Protein AF-A0A7X8BWM3-F1 (afdb_monomer)

Foldseek 3Di:
DVVPLLVVLLVVLVVLLVVLLVCLVPQPDPVCSVVLNVVSVVVSVVLSVLSVVLVVCLVVDDPVCLVVSVVVLVVVVVVLVVVLVVQCVPDDPSVNVSSVSVVVSVVVSSVSSVVVSVVSNVVVD

Solvent-accessible surface area (backbone atoms only — not comparable to full-atom values): 7041 Å² total; per-residue (Å²): 133,79,61,61,62,60,50,49,50,52,53,50,54,51,50,54,49,51,53,51,50,52,50,45,72,72,74,45,59,76,94,51,32,64,64,52,52,51,52,49,52,50,52,50,49,54,52,49,52,49,51,53,50,48,52,58,48,59,72,72,51,58,84,80,48,52,62,58,51,52,50,52,53,50,50,53,48,52,53,51,52,53,50,49,54,57,48,54,76,73,46,56,76,76,52,35,58,49,54,47,52,50,50,51,56,46,52,55,50,50,53,53,51,50,52,50,49,53,56,56,54,66,72,74,110

Mean predicted aligned error: 7.89 Å

pLDDT: mean 72.13, std 6.45, range [44.97, 82.81]

Secondary structure (DSSP, 8-state):
--HHHHHHHHHHHHHHHHHHHHHHHHHS-HHHHHHHHHHHHHHHHHHHHHHHHHHHHHHH--TTHHHHHHHHHHHHHHHHHHHHHHHHHHS-HHHHHHHHHHHHHHHHHHHHHHHHHHHHHHTT-

Radius of gyration: 16.1 Å; Cα contacts (8 Å, |Δi|>4): 43; chains: 1; bounding box: 42×19×45 Å

Structure (mmCIF, N/CA/C/O backbone):
data_AF-A0A7X8BWM3-F1
#
_entry.id   AF-A0A7X8BWM3-F1
#
loop_
_atom_site.group_PDB
_atom_site.id
_atom_site.type_symbol
_atom_site.label_atom_id
_atom_site.label_alt_id
_atom_site.label_comp_id
_atom_site.label_asym_id
_atom_site.label_entity_id
_atom_site.label_seq_id
_atom_site.pdbx_PDB_ins_code
_atom_site.Cartn_x
_atom_site.Cartn_y
_atom_site.Cartn_z
_atom_site.occupancy
_atom_site.B_iso_or_equiv
_atom_site.auth_seq_id
_atom_site.auth_comp_id
_atom_site.auth_asym_id
_atom_site.auth_atom_id
_atom_site.pdbx_PDB_model_num
ATOM 1 N N . MET A 1 1 ? -3.019 3.667 26.890 1.00 47.56 1 MET A N 1
ATOM 2 C CA . MET A 1 1 ? -2.458 2.908 25.744 1.00 47.56 1 MET A CA 1
ATOM 3 C C . MET A 1 1 ? -3.355 2.901 24.484 1.00 47.56 1 MET A C 1
ATOM 5 O O . MET A 1 1 ? -3.497 1.869 23.837 1.00 47.56 1 MET A O 1
ATOM 9 N N . LYS A 1 2 ? -4.005 4.019 24.096 1.00 47.31 2 LYS A N 1
ATOM 10 C CA . LYS A 1 2 ? -4.793 4.107 22.835 1.00 47.31 2 LYS A CA 1
ATOM 11 C C . LYS A 1 2 ? -3.976 4.643 21.645 1.00 47.31 2 LYS A C 1
ATOM 13 O O . LYS A 1 2 ? -4.330 4.331 20.514 1.00 47.31 2 LYS A O 1
ATOM 18 N N . LYS A 1 3 ? -2.914 5.419 21.904 1.00 53.53 3 LYS A N 1
ATOM 19 C CA . LYS A 1 3 ? -2.063 6.060 20.885 1.00 53.53 3 LYS A CA 1
ATOM 20 C C . LYS A 1 3 ? -0.993 5.119 20.320 1.00 53.53 3 LYS A C 1
ATOM 22 O O . LYS A 1 3 ? -0.721 5.179 19.129 1.00 53.53 3 LYS A O 1
ATOM 27 N N . ASP A 1 4 ? -0.483 4.197 21.135 1.00 66.19 4 ASP A N 1
ATOM 28 C CA . ASP A 1 4 ? 0.701 3.391 20.797 1.00 66.19 4 ASP A CA 1
ATOM 29 C C . ASP A 1 4 ? 0.498 2.522 19.549 1.00 66.19 4 ASP A C 1
ATOM 31 O O . ASP A 1 4 ? 1.389 2.407 18.717 1.00 66.19 4 ASP A O 1
ATOM 35 N N . PHE A 1 5 ? -0.701 1.959 19.364 1.00 65.38 5 PHE A N 1
ATOM 36 C CA . PHE A 1 5 ? -0.962 1.038 18.254 1.00 65.38 5 PHE A CA 1
ATOM 37 C C . PHE A 1 5 ? -1.270 1.749 16.925 1.00 65.38 5 PHE A C 1
ATOM 39 O O . PHE A 1 5 ? -0.846 1.280 15.876 1.00 65.38 5 PHE A O 1
ATOM 46 N N . SER A 1 6 ? -1.956 2.900 16.954 1.00 66.81 6 SER A N 1
ATOM 47 C CA . SER A 1 6 ? -2.155 3.725 15.749 1.00 66.81 6 SER A CA 1
ATOM 48 C C . SER A 1 6 ? -0.832 4.330 15.274 1.00 66.81 6 SER A C 1
ATOM 50 O O . SER A 1 6 ? -0.564 4.365 14.078 1.00 66.81 6 SER A O 1
ATOM 52 N N . VAL A 1 7 ? 0.018 4.764 16.212 1.00 75.00 7 VAL A N 1
ATOM 53 C CA . VAL A 1 7 ? 1.370 5.253 15.906 1.00 75.00 7 VAL A CA 1
ATOM 54 C C . VAL A 1 7 ? 2.239 4.123 15.354 1.00 75.00 7 VAL A C 1
ATOM 56 O O . VAL A 1 7 ? 2.892 4.322 14.336 1.00 75.00 7 VAL A O 1
ATOM 59 N N . ALA A 1 8 ? 2.189 2.924 15.945 1.00 75.62 8 ALA A N 1
ATOM 60 C CA . ALA A 1 8 ? 2.894 1.754 15.419 1.00 75.62 8 ALA A CA 1
ATOM 61 C C . ALA A 1 8 ? 2.447 1.392 13.993 1.00 75.62 8 ALA A C 1
ATOM 63 O O . ALA A 1 8 ? 3.290 1.083 13.159 1.00 75.62 8 ALA A O 1
ATOM 64 N N . TYR A 1 9 ? 1.149 1.483 13.687 1.00 70.38 9 TYR A N 1
ATOM 65 C CA . TYR A 1 9 ? 0.626 1.256 12.338 1.00 70.38 9 TYR A CA 1
ATOM 66 C C . TYR A 1 9 ? 1.146 2.283 11.324 1.00 70.38 9 TYR A C 1
ATOM 68 O O . TYR A 1 9 ? 1.593 1.903 10.244 1.00 70.38 9 TYR A O 1
ATOM 76 N N . LEU A 1 10 ? 1.139 3.573 11.673 1.00 73.81 10 LEU A N 1
ATOM 77 C CA . LEU A 1 10 ? 1.681 4.626 10.807 1.00 73.81 10 LEU A CA 1
ATOM 78 C C . LEU A 1 10 ? 3.196 4.451 10.606 1.00 73.81 10 LEU A C 1
ATOM 80 O O . LEU A 1 10 ? 3.675 4.472 9.479 1.00 73.81 10 LEU A O 1
ATOM 84 N N . LEU A 1 11 ? 3.952 4.185 11.674 1.00 79.56 11 LEU A N 1
ATOM 85 C CA . LEU A 1 11 ? 5.392 3.920 11.579 1.00 79.56 11 LEU A CA 1
ATOM 86 C C . LEU A 1 11 ? 5.693 2.696 10.710 1.00 79.56 11 LEU A C 1
ATOM 88 O O . LEU A 1 11 ? 6.563 2.754 9.847 1.00 79.56 11 LEU A O 1
ATOM 92 N N . PHE A 1 12 ? 4.947 1.608 10.889 1.00 77.44 12 PHE A N 1
ATOM 93 C CA . PHE A 1 12 ? 5.076 0.407 10.070 1.00 77.44 12 PHE A CA 1
ATOM 94 C C . PHE A 1 12 ? 4.799 0.693 8.587 1.00 77.44 12 PHE A C 1
ATOM 96 O O . PHE A 1 12 ? 5.584 0.320 7.716 1.00 77.44 12 PHE A O 1
ATOM 103 N N . SER A 1 13 ? 3.721 1.430 8.316 1.00 71.69 13 SER A N 1
ATOM 104 C CA . SER A 1 13 ? 3.336 1.887 6.978 1.00 71.69 13 SER A CA 1
ATOM 105 C C . SER A 1 13 ? 4.451 2.688 6.305 1.00 71.69 13 SER A C 1
ATOM 107 O O . SER A 1 13 ? 4.758 2.488 5.129 1.00 71.69 13 SER A O 1
ATOM 109 N N . PHE A 1 14 ? 5.081 3.579 7.070 1.00 78.25 14 PHE A N 1
ATOM 110 C CA . PHE A 1 14 ? 6.182 4.413 6.610 1.00 78.25 14 PHE A CA 1
ATOM 111 C C . PHE A 1 14 ? 7.436 3.585 6.294 1.00 78.25 14 PHE A C 1
ATOM 113 O O . PHE A 1 14 ? 8.040 3.767 5.237 1.00 78.25 14 PHE A O 1
ATOM 120 N N . VAL A 1 15 ? 7.785 2.625 7.157 1.00 82.81 15 VAL A N 1
ATOM 121 C CA . VAL A 1 15 ? 8.930 1.721 6.950 1.00 82.81 15 VAL A CA 1
ATOM 122 C C . VAL A 1 15 ? 8.763 0.887 5.679 1.00 82.81 15 VAL A C 1
ATOM 124 O O . VAL A 1 15 ? 9.701 0.807 4.886 1.00 82.81 15 VAL A O 1
ATOM 127 N N . ILE A 1 16 ? 7.576 0.322 5.425 1.00 78.12 16 ILE A N 1
ATOM 128 C CA . ILE A 1 16 ? 7.319 -0.420 4.176 1.00 78.12 16 ILE A CA 1
ATOM 129 C C . ILE A 1 16 ? 7.467 0.491 2.950 1.00 78.12 16 ILE A C 1
ATOM 131 O O . ILE A 1 16 ? 8.041 0.070 1.941 1.00 78.12 16 ILE A O 1
ATOM 135 N N . GLY A 1 17 ? 7.000 1.739 3.039 1.00 74.38 17 GLY A N 1
ATOM 136 C CA . GLY A 1 17 ? 7.187 2.731 1.980 1.00 74.38 17 GLY A CA 1
ATOM 137 C C . GLY A 1 17 ? 8.666 2.974 1.660 1.00 74.38 17 GLY A C 1
ATOM 138 O O . GLY A 1 17 ? 9.051 2.936 0.491 1.00 74.38 17 GLY A O 1
ATOM 139 N N . ILE A 1 18 ? 9.510 3.143 2.687 1.00 81.25 18 ILE A N 1
ATOM 140 C CA . ILE A 1 18 ? 10.966 3.308 2.527 1.00 81.25 18 ILE A CA 1
ATOM 141 C 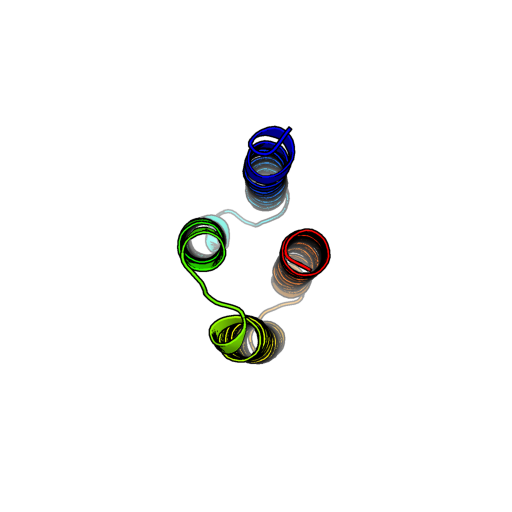C . ILE A 1 18 ? 11.595 2.074 1.880 1.00 81.25 18 ILE A C 1
ATOM 143 O O . ILE A 1 18 ? 12.329 2.213 0.903 1.00 81.25 18 ILE A O 1
ATOM 147 N N . ILE A 1 19 ? 11.307 0.876 2.399 1.00 82.00 19 ILE A N 1
ATOM 148 C CA . ILE A 1 19 ? 11.861 -0.377 1.862 1.00 82.00 19 ILE A CA 1
ATOM 149 C C . ILE A 1 19 ? 11.511 -0.502 0.381 1.00 82.00 19 ILE A C 1
ATOM 151 O O . ILE A 1 19 ? 12.378 -0.764 -0.448 1.00 82.00 19 ILE A O 1
ATOM 155 N N . THR A 1 20 ? 10.256 -0.222 0.037 1.00 75.44 20 THR A N 1
ATOM 156 C CA . THR A 1 20 ? 9.795 -0.313 -1.345 1.00 75.44 20 THR A CA 1
ATOM 157 C C . THR A 1 20 ? 10.469 0.732 -2.236 1.00 75.44 20 THR A C 1
ATOM 159 O O . THR A 1 20 ? 10.881 0.404 -3.346 1.00 75.44 20 THR A O 1
ATOM 162 N N . ALA A 1 21 ? 10.664 1.964 -1.756 1.00 76.31 21 ALA A N 1
ATOM 163 C CA . ALA A 1 21 ? 11.413 2.985 -2.487 1.00 76.31 21 ALA A CA 1
ATOM 164 C C . ALA A 1 21 ? 12.872 2.556 -2.738 1.00 76.31 21 ALA A C 1
ATOM 166 O O . ALA A 1 21 ? 13.354 2.663 -3.865 1.00 76.31 21 ALA A O 1
ATOM 167 N N . ILE A 1 22 ? 13.559 2.008 -1.731 1.00 81.31 22 ILE A N 1
ATOM 168 C CA . ILE A 1 22 ? 14.933 1.495 -1.874 1.00 81.31 22 ILE A CA 1
ATOM 169 C C . ILE A 1 22 ? 14.987 0.369 -2.914 1.00 81.31 22 ILE A C 1
ATOM 171 O O . ILE A 1 22 ? 15.868 0.375 -3.781 1.00 81.31 22 ILE A O 1
ATOM 175 N N . SER A 1 23 ? 14.028 -0.560 -2.882 1.00 76.00 23 SER A N 1
ATOM 176 C CA . SER A 1 23 ? 13.930 -1.633 -3.875 1.00 76.00 23 SER A CA 1
ATOM 177 C C . SER A 1 23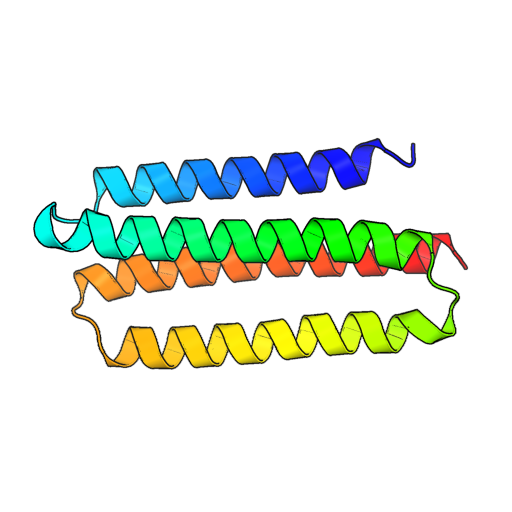 ? 13.741 -1.078 -5.290 1.00 76.00 23 SER A C 1
ATOM 179 O O . SER A 1 23 ? 14.424 -1.521 -6.213 1.00 76.00 23 SER A O 1
ATOM 181 N N . VAL A 1 24 ? 12.897 -0.056 -5.470 1.00 74.25 24 VAL A N 1
ATOM 182 C CA . VAL A 1 24 ? 12.726 0.614 -6.771 1.00 74.25 24 VAL A CA 1
ATOM 183 C C . VAL A 1 24 ? 14.044 1.213 -7.264 1.00 74.25 24 VAL A C 1
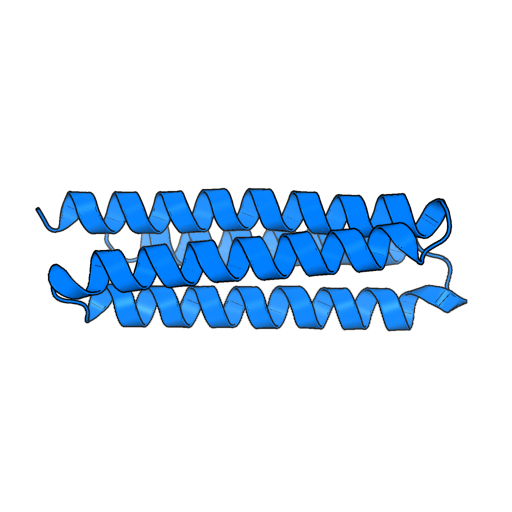ATOM 185 O O . VAL A 1 24 ? 14.447 0.986 -8.406 1.00 74.25 24 VAL A O 1
ATOM 188 N N . PHE A 1 25 ? 14.728 1.986 -6.418 1.00 78.00 25 PHE A N 1
ATOM 189 C CA . PHE A 1 25 ? 15.944 2.691 -6.824 1.00 78.00 25 PHE A CA 1
ATOM 190 C C . PHE A 1 25 ? 17.102 1.744 -7.148 1.00 78.00 25 PHE A C 1
ATOM 192 O O . PHE A 1 25 ? 17.907 2.078 -8.024 1.00 78.00 25 PHE A O 1
ATOM 199 N N . THR A 1 26 ? 17.157 0.589 -6.482 1.00 81.12 26 THR A N 1
ATOM 200 C CA . THR A 1 26 ? 18.227 -0.405 -6.634 1.00 81.12 26 THR A CA 1
ATOM 201 C C . THR A 1 26 ? 18.002 -1.332 -7.828 1.00 81.12 26 THR A C 1
ATOM 203 O O . THR A 1 26 ? 18.941 -1.578 -8.579 1.00 81.12 26 THR A O 1
ATOM 206 N N . PHE A 1 27 ? 16.776 -1.827 -8.035 1.00 77.81 27 PHE A N 1
ATOM 207 C CA . PHE A 1 27 ? 16.530 -2.946 -8.957 1.00 77.81 27 PHE A CA 1
ATOM 208 C C . PHE A 1 27 ? 15.871 -2.560 -10.289 1.00 77.81 27 PHE A C 1
ATOM 210 O O . PHE A 1 27 ? 15.840 -3.378 -11.204 1.00 77.81 27 PHE A O 1
ATOM 217 N N . ILE A 1 28 ? 15.348 -1.337 -10.436 1.00 74.94 28 ILE A N 1
ATOM 218 C CA . ILE A 1 28 ? 14.593 -0.943 -11.637 1.00 74.94 28 ILE A CA 1
ATOM 219 C C . ILE A 1 28 ? 15.481 -0.153 -12.611 1.00 74.94 28 ILE A C 1
ATOM 221 O O . ILE A 1 28 ? 16.164 0.778 -12.185 1.00 74.94 28 ILE A O 1
ATOM 225 N N . PRO A 1 29 ? 15.475 -0.448 -13.925 1.00 79.12 29 PRO A N 1
ATOM 226 C CA . PRO A 1 29 ? 16.217 0.330 -14.921 1.00 79.12 29 PRO A CA 1
ATOM 227 C C . PRO A 1 29 ? 15.778 1.800 -14.972 1.00 79.12 29 PRO A C 1
ATOM 229 O O . PRO A 1 29 ? 14.589 2.097 -14.844 1.00 79.12 29 PRO A O 1
ATOM 232 N N . GLN A 1 30 ? 16.708 2.735 -15.220 1.00 78.06 30 GLN A N 1
ATOM 233 C CA . GLN A 1 30 ? 16.412 4.181 -15.199 1.00 78.06 30 GLN A CA 1
ATOM 234 C C . GLN A 1 30 ? 15.225 4.593 -16.086 1.00 78.06 30 GLN A C 1
ATOM 236 O O . GLN A 1 30 ? 14.417 5.407 -15.651 1.00 78.06 30 GLN A O 1
ATOM 241 N N . GLY A 1 31 ? 15.068 3.991 -17.271 1.00 73.75 31 GLY A N 1
ATOM 242 C CA . GLY A 1 31 ? 13.959 4.296 -18.185 1.00 73.75 31 GLY A CA 1
ATOM 243 C C . GLY A 1 31 ? 12.565 3.946 -17.644 1.00 73.75 31 GLY A C 1
ATOM 244 O O . GLY A 1 31 ? 11.572 4.486 -18.118 1.00 73.75 31 GLY A O 1
ATOM 245 N N . LEU A 1 32 ? 12.483 3.082 -16.628 1.00 72.44 32 LEU A N 1
ATOM 246 C CA . LEU A 1 32 ? 11.231 2.653 -15.996 1.00 72.44 32 LEU A CA 1
ATOM 247 C C . LEU A 1 32 ? 11.066 3.209 -14.574 1.00 72.44 32 LEU A C 1
ATOM 249 O O . LEU A 1 32 ? 9.946 3.225 -14.060 1.00 72.44 32 LEU A O 1
ATOM 253 N N . LYS A 1 33 ? 12.148 3.704 -13.947 1.00 75.06 33 LYS A N 1
ATOM 254 C CA . LYS A 1 33 ? 12.149 4.193 -12.556 1.00 75.06 33 LYS A CA 1
ATOM 255 C C . LYS A 1 33 ? 11.068 5.230 -12.310 1.00 75.06 33 LYS A C 1
ATOM 257 O O . LYS A 1 33 ? 10.348 5.101 -11.334 1.00 75.06 33 LYS A O 1
ATOM 262 N N . THR A 1 34 ? 10.918 6.230 -13.174 1.00 72.81 34 THR A N 1
ATOM 263 C CA . THR A 1 34 ? 9.977 7.330 -12.921 1.00 72.81 34 THR A CA 1
ATOM 264 C C . THR A 1 34 ? 8.537 6.829 -12.832 1.00 72.81 34 THR A C 1
ATOM 266 O O . THR A 1 34 ? 7.857 7.114 -11.853 1.00 72.81 34 THR A O 1
ATOM 269 N N . GLY A 1 35 ? 8.089 6.006 -13.789 1.00 67.81 35 GLY A N 1
ATOM 270 C CA . GLY A 1 35 ? 6.730 5.452 -13.776 1.00 67.81 35 GLY A CA 1
ATOM 271 C C . GLY A 1 35 ? 6.486 4.532 -12.580 1.00 67.81 35 GLY A C 1
ATOM 272 O O . GLY A 1 35 ? 5.451 4.610 -11.924 1.00 67.81 35 GLY A O 1
ATOM 273 N N . VAL A 1 36 ? 7.478 3.711 -12.253 1.00 72.38 36 VAL A N 1
ATOM 274 C CA . VAL A 1 36 ? 7.463 2.766 -11.133 1.00 72.38 36 VAL A CA 1
ATOM 275 C C . VAL A 1 36 ? 7.456 3.494 -9.777 1.00 72.38 36 VAL A C 1
ATOM 277 O O . VAL A 1 36 ? 6.629 3.171 -8.928 1.00 72.38 36 VAL A O 1
ATOM 280 N N . VAL A 1 37 ? 8.299 4.515 -9.583 1.00 75.12 37 VAL A N 1
ATOM 281 C CA . VAL A 1 37 ? 8.330 5.371 -8.380 1.00 75.12 37 VAL A CA 1
ATOM 282 C C . VAL A 1 37 ? 7.029 6.155 -8.238 1.00 75.12 37 VAL A C 1
ATOM 284 O O . VAL A 1 37 ? 6.490 6.229 -7.138 1.00 75.12 37 VAL A O 1
ATOM 287 N N . SER A 1 38 ? 6.493 6.728 -9.318 1.00 69.44 38 SER A N 1
ATOM 288 C CA . SER A 1 38 ? 5.228 7.470 -9.261 1.00 69.44 38 SER A CA 1
ATOM 289 C C . SER A 1 38 ? 4.059 6.565 -8.879 1.00 69.44 38 SER A C 1
ATOM 291 O O . SER A 1 38 ? 3.241 6.944 -8.043 1.00 69.44 38 SER A O 1
ATOM 293 N N . ASN A 1 39 ? 4.005 5.354 -9.435 1.00 72.50 39 ASN A N 1
ATOM 294 C CA . ASN A 1 39 ? 2.964 4.379 -9.122 1.00 72.50 39 ASN A CA 1
ATOM 295 C C . ASN A 1 39 ? 3.094 3.870 -7.677 1.00 72.50 39 ASN A C 1
ATOM 297 O O . ASN A 1 39 ? 2.116 3.823 -6.934 1.00 72.50 39 ASN A O 1
ATOM 301 N N . ALA A 1 40 ? 4.331 3.614 -7.244 1.00 73.12 40 ALA A N 1
ATOM 302 C CA . ALA A 1 40 ? 4.676 3.294 -5.868 1.00 73.12 40 ALA A CA 1
ATOM 303 C C . ALA A 1 40 ? 4.226 4.369 -4.876 1.00 73.12 40 ALA A C 1
ATOM 305 O O . ALA A 1 40 ? 3.506 4.086 -3.918 1.00 73.12 40 ALA A O 1
ATOM 306 N N . ALA A 1 41 ? 4.640 5.610 -5.119 1.00 74.56 41 ALA A N 1
ATOM 307 C CA . ALA A 1 41 ? 4.336 6.750 -4.272 1.00 74.56 41 ALA A CA 1
ATOM 308 C C . ALA A 1 41 ? 2.829 7.003 -4.207 1.00 74.56 41 ALA A C 1
ATOM 310 O O . ALA A 1 41 ? 2.297 7.202 -3.117 1.00 74.56 41 ALA A O 1
ATOM 311 N N . PHE A 1 42 ? 2.132 6.930 -5.345 1.00 71.81 42 PHE A N 1
ATOM 312 C CA . PHE A 1 42 ? 0.680 7.068 -5.394 1.00 71.81 42 PHE A CA 1
ATOM 313 C C . PHE A 1 42 ? -0.015 5.968 -4.588 1.00 71.81 42 PHE A C 1
ATOM 315 O O . PHE A 1 42 ? -0.865 6.255 -3.746 1.00 71.81 42 PHE A O 1
ATOM 322 N N . PHE A 1 43 ? 0.389 4.714 -4.784 1.00 73.56 43 PHE A N 1
ATOM 323 C CA . PHE A 1 43 ? -0.161 3.577 -4.062 1.00 73.56 43 PHE A CA 1
ATOM 324 C C . PHE A 1 43 ? 0.027 3.704 -2.544 1.00 73.56 43 PHE A C 1
ATOM 326 O O . PHE A 1 43 ? -0.939 3.554 -1.790 1.00 73.56 43 PHE A O 1
ATOM 333 N N . PHE A 1 44 ? 1.242 4.023 -2.085 1.00 74.00 44 PHE A N 1
ATOM 334 C CA . PHE A 1 44 ? 1.503 4.226 -0.660 1.00 74.00 44 PHE A CA 1
ATOM 335 C C . PHE A 1 44 ? 0.747 5.428 -0.118 1.00 74.00 44 PHE A C 1
ATOM 337 O O . PHE A 1 44 ? 0.155 5.311 0.947 1.00 74.00 44 PHE A O 1
ATOM 344 N N . PHE A 1 45 ? 0.694 6.540 -0.851 1.00 77.94 45 PHE A N 1
ATOM 345 C CA . PHE A 1 45 ? -0.056 7.728 -0.453 1.00 77.94 45 PHE A CA 1
ATOM 346 C C . PHE A 1 45 ? -1.547 7.426 -0.255 1.00 77.94 45 PHE A C 1
ATOM 348 O O . PHE A 1 45 ? -2.095 7.713 0.811 1.00 77.94 45 PHE A O 1
ATOM 355 N N . VAL A 1 46 ? -2.193 6.787 -1.237 1.00 73.06 46 VAL A N 1
ATOM 356 C CA . VAL A 1 46 ? -3.607 6.384 -1.153 1.00 73.06 46 VAL A CA 1
ATOM 357 C C . VAL A 1 46 ? -3.823 5.425 0.014 1.00 73.06 46 VAL A C 1
ATOM 359 O O . VAL A 1 46 ? -4.767 5.581 0.787 1.00 73.06 46 VAL A O 1
ATOM 362 N N . THR A 1 47 ? -2.923 4.460 0.183 1.00 73.94 47 THR A N 1
ATOM 363 C CA . THR A 1 47 ? -2.989 3.468 1.258 1.00 73.94 47 THR A CA 1
ATOM 364 C C . THR A 1 47 ? -2.850 4.114 2.643 1.00 73.94 47 THR A C 1
ATOM 366 O O . THR A 1 47 ? -3.615 3.788 3.554 1.00 73.94 47 THR A O 1
ATOM 369 N N . TYR A 1 48 ? -1.950 5.089 2.786 1.00 74.94 48 TYR A N 1
ATOM 370 C CA . TYR A 1 48 ? -1.740 5.858 4.014 1.00 74.94 48 TYR A CA 1
ATOM 371 C C . TYR A 1 48 ? -2.946 6.737 4.346 1.00 74.94 48 TYR A C 1
ATOM 373 O O . TYR A 1 48 ? -3.422 6.741 5.484 1.00 74.94 48 TYR A O 1
ATOM 381 N N . LEU A 1 49 ? -3.477 7.446 3.344 1.00 78.62 49 LEU A N 1
ATOM 382 C CA . LEU A 1 49 ? -4.666 8.279 3.487 1.00 78.62 49 LEU A CA 1
ATOM 383 C C . LEU A 1 49 ? -5.864 7.435 3.929 1.00 78.62 49 LEU A C 1
ATOM 385 O O . LEU A 1 49 ? -6.570 7.811 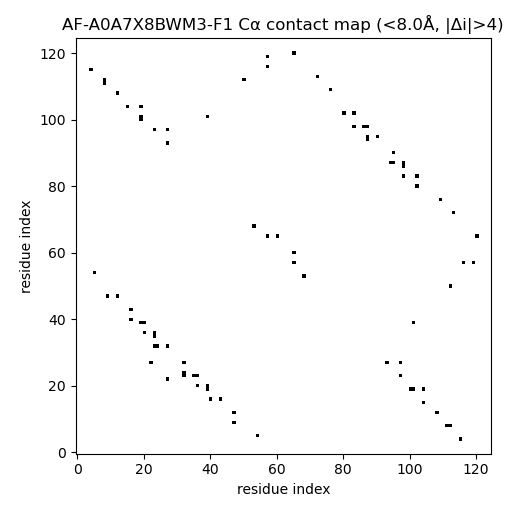4.864 1.00 78.62 49 LEU A O 1
ATOM 389 N N . PHE A 1 50 ? -6.048 6.262 3.317 1.00 74.06 50 PHE A N 1
ATOM 390 C CA . PHE A 1 50 ? -7.103 5.328 3.698 1.00 74.06 50 PHE A CA 1
ATOM 391 C C . PHE A 1 50 ? -6.928 4.838 5.139 1.00 74.06 50 PHE A C 1
ATOM 393 O O . PHE A 1 50 ? -7.893 4.832 5.895 1.00 74.06 50 PHE A O 1
ATOM 400 N N . GLY A 1 51 ? -5.698 4.513 5.550 1.00 72.69 51 GLY A N 1
ATOM 401 C CA . GLY A 1 51 ? -5.388 4.126 6.926 1.00 72.69 51 GLY A CA 1
ATOM 402 C C . GLY A 1 51 ? -5.716 5.221 7.950 1.00 72.69 51 GLY A C 1
ATOM 403 O O . GLY A 1 51 ? -6.337 4.940 8.975 1.00 72.69 51 GLY A O 1
ATOM 404 N N . ILE A 1 52 ? -5.364 6.479 7.665 1.00 75.94 52 ILE A N 1
ATOM 405 C CA . ILE A 1 52 ? -5.704 7.628 8.524 1.00 75.94 52 ILE A CA 1
ATOM 406 C C . ILE A 1 52 ? -7.222 7.813 8.601 1.00 75.94 52 ILE A C 1
ATOM 408 O O . ILE A 1 52 ? -7.770 7.921 9.700 1.00 75.94 52 ILE A O 1
ATOM 412 N N . LEU A 1 53 ? -7.907 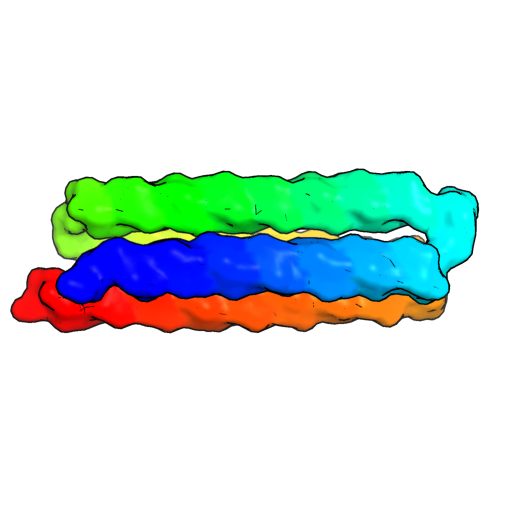7.822 7.453 1.00 75.44 53 LEU A N 1
ATOM 413 C CA . LEU A 1 53 ? -9.364 7.953 7.397 1.00 75.44 53 LEU A CA 1
ATOM 414 C C . LEU A 1 53 ? -10.036 6.841 8.201 1.00 75.44 53 LEU A C 1
ATOM 416 O O . LEU A 1 53 ? -10.906 7.118 9.023 1.00 75.44 53 LEU A O 1
ATOM 420 N N . LEU A 1 54 ? -9.588 5.601 8.032 1.00 73.38 54 LEU A N 1
ATOM 421 C CA . LEU A 1 54 ? -10.105 4.442 8.743 1.00 73.38 54 LEU A CA 1
ATOM 422 C C . LEU A 1 54 ? -9.917 4.568 10.264 1.00 73.38 54 LEU A C 1
ATOM 424 O O . LEU A 1 54 ? -10.854 4.291 11.011 1.00 73.38 54 LEU A O 1
ATOM 428 N N . ILE A 1 55 ? -8.765 5.060 10.737 1.00 72.50 55 ILE A N 1
ATOM 429 C CA . ILE A 1 55 ? -8.541 5.358 12.163 1.00 72.50 55 ILE A CA 1
ATOM 430 C C . ILE A 1 55 ? -9.549 6.403 12.666 1.00 72.50 55 ILE A C 1
ATOM 432 O O . ILE A 1 55 ? -10.207 6.174 13.685 1.00 72.50 55 ILE A O 1
ATOM 436 N N . VAL A 1 56 ? -9.708 7.519 11.947 1.00 75.19 56 VAL A N 1
ATOM 437 C CA . VAL A 1 56 ? -10.627 8.610 12.320 1.00 75.19 56 VAL A CA 1
ATOM 438 C C . VAL A 1 56 ? -12.086 8.135 12.336 1.00 75.19 56 VAL A C 1
ATOM 440 O O . VAL A 1 56 ? -12.832 8.438 13.272 1.00 75.19 56 VAL A O 1
ATOM 443 N N . PHE A 1 57 ? -12.499 7.356 11.334 1.00 73.75 57 PHE A N 1
ATOM 444 C CA . PHE A 1 57 ? -13.848 6.795 11.252 1.00 73.75 57 PHE A CA 1
ATOM 445 C C . PHE A 1 57 ? -14.104 5.754 12.347 1.00 73.75 57 PHE A C 1
ATOM 447 O O . PHE A 1 57 ? -15.157 5.802 12.981 1.00 73.75 57 PHE A O 1
ATOM 454 N N . LEU A 1 58 ? -13.154 4.860 12.642 1.00 70.75 58 LEU A N 1
ATOM 455 C CA . LEU A 1 58 ? -13.292 3.857 13.711 1.00 70.75 58 LEU A CA 1
ATOM 456 C C . LEU A 1 58 ? -13.413 4.477 15.106 1.00 70.75 58 LEU A C 1
ATOM 458 O O . LEU A 1 58 ? -14.097 3.923 15.978 1.00 70.75 58 LEU A O 1
ATOM 462 N N . GLU A 1 59 ? -12.765 5.618 15.347 1.00 71.44 59 GLU A N 1
ATOM 463 C CA . GLU A 1 59 ? -12.935 6.351 16.602 1.00 71.44 59 GLU A CA 1
ATOM 464 C C . GLU A 1 59 ? -14.366 6.875 16.755 1.00 71.44 59 GLU A C 1
ATOM 466 O O . GLU A 1 59 ? -14.953 6.710 17.828 1.00 71.44 59 GLU A O 1
ATOM 471 N N . LYS A 1 60 ? -14.959 7.388 15.671 1.00 69.56 60 LYS A N 1
ATOM 472 C CA . LYS A 1 60 ? -16.312 7.972 15.652 1.00 69.56 60 LYS A CA 1
ATOM 473 C C . LYS A 1 60 ? -17.451 6.957 15.457 1.00 69.56 60 LYS A C 1
ATOM 475 O O . LYS A 1 60 ? -18.595 7.256 15.787 1.00 69.56 60 LYS A O 1
ATOM 480 N N . ALA A 1 61 ? -17.165 5.762 14.947 1.00 62.38 61 ALA A N 1
ATOM 481 C CA . ALA A 1 61 ? -18.164 4.753 14.601 1.00 62.38 61 ALA A CA 1
ATOM 482 C C . ALA A 1 61 ? -18.855 4.113 15.831 1.00 62.38 61 ALA A C 1
ATOM 484 O O . ALA A 1 61 ? -18.185 3.578 16.728 1.00 62.38 61 ALA A O 1
ATOM 485 N N . ARG A 1 62 ? -20.203 4.117 15.831 1.00 60.06 62 ARG A N 1
ATOM 486 C CA . ARG A 1 62 ? -21.066 3.209 16.625 1.00 60.06 62 ARG A CA 1
ATOM 487 C C . ARG A 1 62 ? -21.041 1.798 16.011 1.00 60.06 62 ARG A C 1
ATOM 489 O O . ARG A 1 62 ? -20.753 1.661 14.826 1.00 60.06 62 ARG A O 1
ATOM 496 N N . GLN A 1 63 ? -21.382 0.766 16.791 1.00 59.25 63 GLN A N 1
ATOM 497 C CA . GLN A 1 63 ? -21.298 -0.663 16.416 1.00 59.25 63 GLN A CA 1
ATOM 498 C C . GLN A 1 63 ? -21.869 -1.028 15.025 1.00 59.25 63 GLN A C 1
ATOM 500 O O . GLN A 1 63 ? -21.351 -1.942 14.393 1.00 59.25 63 GLN A O 1
ATOM 505 N N . GLN A 1 64 ? -22.869 -0.304 14.507 1.00 58.06 64 GLN A N 1
ATOM 506 C CA . GLN A 1 64 ? -23.449 -0.549 13.174 1.00 58.06 64 GLN A CA 1
ATOM 507 C C . GLN A 1 64 ? -22.520 -0.184 11.997 1.00 58.06 64 GLN A C 1
ATOM 509 O O . GLN A 1 64 ? -22.633 -0.769 10.925 1.00 58.06 64 GLN A O 1
ATOM 514 N N . ALA A 1 65 ? -21.559 0.728 12.178 1.00 65.75 65 ALA A N 1
ATOM 515 C CA . ALA A 1 65 ? -20.628 1.126 11.114 1.00 65.75 65 ALA A CA 1
ATOM 516 C C . ALA A 1 65 ? -19.458 0.136 10.924 1.00 65.75 65 ALA A C 1
ATOM 518 O O . ALA A 1 65 ? -18.712 0.233 9.953 1.00 65.75 65 ALA A O 1
ATOM 519 N N . THR A 1 66 ? -19.319 -0.847 11.815 1.00 66.31 66 THR A N 1
ATOM 520 C CA . THR A 1 66 ? -18.283 -1.885 11.762 1.00 66.31 66 THR A CA 1
ATOM 521 C C . THR A 1 66 ? -18.359 -2.742 10.500 1.00 66.31 66 THR A C 1
ATOM 523 O O . THR A 1 66 ? -17.342 -2.952 9.839 1.00 66.31 66 THR A O 1
ATOM 526 N N . GLY A 1 67 ? -19.561 -3.216 10.151 1.00 67.75 67 GLY A N 1
ATOM 527 C CA . GLY A 1 67 ? -19.770 -4.032 8.952 1.00 67.75 67 GLY A CA 1
ATOM 528 C C . GLY A 1 67 ? -19.424 -3.257 7.683 1.00 67.75 67 GLY A C 1
ATOM 529 O O . GLY A 1 67 ? -18.725 -3.769 6.820 1.00 67.75 67 GLY A O 1
ATOM 530 N N . LEU A 1 68 ? -19.804 -1.977 7.634 1.00 72.50 68 LEU A N 1
ATOM 531 C CA . LEU A 1 68 ? -19.527 -1.091 6.505 1.00 72.50 68 LEU A CA 1
ATOM 532 C C . LEU A 1 68 ? -18.019 -0.826 6.339 1.00 72.50 68 LEU A C 1
ATOM 534 O O . LEU A 1 68 ? -17.512 -0.857 5.220 1.00 72.50 68 LEU A O 1
ATOM 538 N N . ILE A 1 69 ? -17.280 -0.644 7.441 1.00 72.38 69 ILE A N 1
ATOM 539 C CA . ILE A 1 69 ? -15.815 -0.486 7.420 1.00 72.38 69 ILE A CA 1
ATOM 540 C C . ILE A 1 69 ? -15.130 -1.760 6.904 1.00 72.38 69 ILE A C 1
ATOM 542 O O . ILE A 1 69 ? -14.252 -1.672 6.046 1.00 72.38 69 ILE A O 1
ATOM 546 N N . LEU A 1 70 ? -15.546 -2.940 7.374 1.00 72.50 70 LEU A N 1
ATOM 547 C CA . LEU A 1 70 ? -15.005 -4.217 6.895 1.00 72.50 70 LEU A CA 1
ATOM 548 C C . LEU A 1 70 ? -15.315 -4.446 5.408 1.00 72.50 70 LEU A C 1
ATOM 550 O O . LEU A 1 70 ? -14.425 -4.845 4.660 1.00 72.50 70 LEU A O 1
ATOM 554 N N . SER A 1 71 ? -16.533 -4.129 4.958 1.00 71.31 71 SER A N 1
ATOM 555 C CA . SER A 1 71 ? -16.913 -4.217 3.543 1.00 71.31 71 SER A CA 1
ATOM 556 C C . SER A 1 71 ? -16.102 -3.271 2.654 1.00 71.31 71 SER A C 1
ATOM 558 O O . SER A 1 71 ? -15.697 -3.669 1.565 1.00 71.31 71 SER A O 1
ATOM 560 N N . LEU A 1 72 ? -15.813 -2.046 3.109 1.00 74.88 72 LEU A N 1
ATOM 561 C CA . LEU A 1 72 ? -14.970 -1.099 2.367 1.00 74.88 72 LEU A CA 1
ATOM 562 C C . LEU A 1 72 ? -13.519 -1.578 2.251 1.00 74.88 72 LEU A C 1
ATOM 564 O O . LEU A 1 72 ? -12.917 -1.454 1.184 1.00 74.88 72 LEU A O 1
ATOM 568 N N . VAL A 1 73 ? -12.961 -2.152 3.319 1.00 76.12 73 VAL A N 1
ATOM 569 C CA . VAL A 1 73 ? -11.612 -2.740 3.290 1.00 76.12 73 VAL A CA 1
ATOM 570 C C . VAL A 1 73 ? -11.570 -3.945 2.356 1.00 76.12 73 VAL A C 1
ATOM 572 O O . VAL A 1 73 ? -10.660 -4.051 1.538 1.00 76.12 73 VAL A O 1
ATOM 575 N N . PHE A 1 74 ? -12.586 -4.807 2.398 1.00 75.31 74 PHE A N 1
ATOM 576 C CA . PHE A 1 74 ? -12.693 -5.944 1.486 1.00 75.31 74 PHE A CA 1
ATOM 577 C C . PHE A 1 74 ? -12.818 -5.506 0.017 1.00 75.31 74 PHE A C 1
ATOM 579 O O . PHE A 1 74 ? -12.131 -6.037 -0.854 1.00 75.31 74 PHE A O 1
ATOM 586 N N . LEU A 1 75 ? -13.626 -4.482 -0.271 1.00 77.81 75 LEU A N 1
ATOM 587 C CA . LEU A 1 75 ? -13.745 -3.924 -1.619 1.00 77.81 75 LEU A CA 1
ATOM 588 C C . LEU A 1 75 ? -12.409 -3.346 -2.113 1.00 77.81 75 LEU A C 1
ATOM 590 O O . LEU A 1 75 ? -12.007 -3.610 -3.246 1.00 77.81 75 LEU A O 1
ATOM 594 N N . LYS A 1 76 ? -11.686 -2.619 -1.251 1.00 77.00 76 LYS A N 1
ATOM 595 C CA . LYS A 1 76 ? -10.330 -2.119 -1.533 1.00 77.00 76 LYS A CA 1
ATOM 596 C C . LYS A 1 76 ? -9.374 -3.266 -1.896 1.00 77.00 76 LYS A C 1
ATOM 598 O O . LYS A 1 76 ? -8.598 -3.110 -2.837 1.00 77.00 76 LYS A O 1
ATOM 603 N N . MET A 1 77 ? -9.466 -4.416 -1.217 1.00 77.50 77 MET A N 1
ATOM 604 C CA . MET A 1 77 ? -8.684 -5.623 -1.540 1.00 77.50 77 MET A CA 1
ATOM 605 C C . MET A 1 77 ? -8.976 -6.165 -2.926 1.00 77.50 77 MET A C 1
ATOM 607 O O . MET A 1 77 ? -8.040 -6.431 -3.679 1.00 77.50 77 MET A O 1
ATOM 611 N N . ILE A 1 78 ? -10.252 -6.285 -3.287 1.00 77.38 78 ILE A N 1
ATOM 612 C CA . ILE A 1 78 ? -10.643 -6.758 -4.619 1.00 77.38 78 ILE A CA 1
ATOM 613 C C . ILE A 1 78 ? -10.089 -5.822 -5.696 1.00 77.38 78 ILE A C 1
ATOM 615 O O . ILE A 1 78 ? -9.478 -6.288 -6.656 1.00 77.38 78 ILE A O 1
ATOM 619 N N . VAL A 1 79 ? -10.249 -4.506 -5.522 1.00 76.56 79 VAL A N 1
ATOM 620 C CA . VAL A 1 79 ? -9.752 -3.508 -6.482 1.00 76.56 79 VAL A CA 1
ATOM 621 C C . VAL A 1 79 ? -8.237 -3.609 -6.648 1.00 76.56 79 VAL A C 1
ATOM 623 O O . VAL A 1 79 ? -7.748 -3.615 -7.777 1.00 76.56 79 VAL A O 1
ATOM 626 N N . ALA A 1 80 ? -7.493 -3.741 -5.549 1.00 74.62 80 ALA A N 1
ATOM 627 C CA . ALA A 1 80 ? -6.046 -3.898 -5.600 1.00 74.62 80 ALA A CA 1
ATOM 628 C C . ALA A 1 80 ? -5.631 -5.196 -6.311 1.00 74.62 80 ALA A C 1
ATOM 630 O O . ALA A 1 80 ? -4.770 -5.155 -7.184 1.00 74.62 80 ALA A O 1
ATOM 631 N N . VAL A 1 81 ? -6.267 -6.333 -6.008 1.00 75.50 81 VAL A N 1
ATOM 632 C CA . VAL A 1 81 ? -5.985 -7.616 -6.680 1.00 75.50 81 VAL A CA 1
ATOM 633 C C . VAL A 1 81 ? -6.239 -7.515 -8.184 1.00 75.50 81 VAL A C 1
ATOM 635 O O . VAL A 1 81 ? -5.377 -7.900 -8.972 1.00 75.50 81 VAL A O 1
ATOM 638 N N . VAL A 1 82 ? -7.384 -6.964 -8.597 1.00 76.88 82 VAL A N 1
ATOM 639 C CA . VAL A 1 82 ? -7.719 -6.784 -10.020 1.00 76.88 82 VAL A CA 1
ATOM 640 C C . VAL A 1 82 ? -6.709 -5.865 -10.702 1.00 76.88 82 VAL A C 1
ATOM 642 O O . VAL A 1 82 ? -6.221 -6.188 -11.785 1.00 76.88 82 VAL A O 1
ATOM 645 N N . TYR A 1 83 ? -6.350 -4.753 -10.059 1.00 77.50 83 TYR A N 1
ATOM 646 C CA . TYR A 1 83 ? -5.312 -3.852 -10.549 1.00 77.50 83 TYR A CA 1
ATOM 647 C C . TYR A 1 83 ? -3.986 -4.591 -10.764 1.00 77.50 83 TYR A C 1
ATOM 649 O O . TYR A 1 83 ? -3.428 -4.539 -11.859 1.00 77.50 83 TYR A O 1
ATOM 657 N N . PHE A 1 84 ? -3.518 -5.344 -9.766 1.00 73.75 84 PHE A N 1
ATOM 658 C CA . PHE A 1 84 ? -2.266 -6.084 -9.872 1.00 73.75 84 PHE A CA 1
ATOM 659 C C . PHE A 1 84 ? -2.320 -7.170 -10.946 1.00 73.75 84 PHE A C 1
ATOM 661 O O . PHE A 1 84 ? -1.369 -7.286 -11.709 1.00 73.75 84 PHE A O 1
ATOM 668 N N . LEU A 1 85 ? -3.430 -7.899 -11.096 1.00 73.81 85 LEU A N 1
ATOM 669 C CA . LEU A 1 85 ? -3.606 -8.873 -12.183 1.00 73.81 85 LEU A CA 1
ATOM 670 C C . LEU A 1 85 ? -3.503 -8.227 -13.573 1.00 73.81 85 LEU A C 1
ATOM 672 O O . LEU A 1 85 ? -2.872 -8.786 -14.472 1.00 73.81 85 LEU A O 1
ATOM 676 N N . LEU A 1 86 ? -4.091 -7.041 -13.757 1.00 73.62 86 LEU A N 1
ATOM 677 C CA . LEU A 1 86 ? -4.005 -6.297 -15.019 1.00 73.62 86 LEU A CA 1
ATOM 678 C C . LEU A 1 86 ? -2.586 -5.794 -15.299 1.00 73.62 86 LEU A C 1
ATOM 680 O O . LEU A 1 86 ? -2.143 -5.821 -16.449 1.00 73.62 86 LEU A O 1
ATOM 684 N N . VAL A 1 87 ? -1.880 -5.356 -14.256 1.00 70.19 87 VAL A N 1
ATOM 685 C CA . VAL A 1 87 ? -0.477 -4.935 -14.328 1.00 70.19 87 VAL A CA 1
ATOM 686 C C . VAL A 1 87 ? 0.406 -6.143 -14.667 1.00 70.19 87 VAL A C 1
ATOM 688 O O . VAL A 1 87 ? 1.092 -6.112 -15.683 1.00 70.19 87 VAL A O 1
ATOM 691 N N . PHE A 1 88 ? 0.314 -7.254 -13.931 1.00 72.19 88 PHE A N 1
ATOM 692 C CA . PHE A 1 88 ? 1.088 -8.474 -14.204 1.00 72.19 88 PHE A CA 1
ATOM 693 C C . PHE A 1 88 ? 0.928 -8.986 -15.636 1.00 72.19 88 PHE A C 1
ATOM 695 O O . PHE A 1 88 ? 1.897 -9.437 -16.232 1.00 72.19 88 PHE A O 1
ATOM 702 N N . LYS A 1 89 ? -0.275 -8.885 -16.211 1.00 73.19 89 LYS A N 1
ATOM 703 C CA . LYS A 1 89 ? -0.536 -9.325 -17.588 1.00 73.19 89 LYS A CA 1
ATOM 704 C C . LYS A 1 89 ? 0.143 -8.448 -18.652 1.00 73.19 89 LYS A C 1
ATOM 706 O O . LYS A 1 89 ? 0.308 -8.898 -19.783 1.00 73.19 89 LYS A O 1
ATOM 711 N N . ARG A 1 90 ? 0.469 -7.190 -18.338 1.00 69.06 90 ARG A N 1
ATOM 712 C CA . ARG A 1 90 ? 0.959 -6.193 -19.309 1.00 69.06 90 ARG A CA 1
ATOM 713 C C . ARG A 1 90 ? 2.466 -5.974 -19.301 1.00 69.06 90 ARG A C 1
ATOM 715 O O . ARG A 1 90 ? 2.955 -5.326 -20.222 1.00 69.06 90 ARG A O 1
ATOM 722 N N . TYR A 1 91 ? 3.178 -6.431 -18.280 1.00 68.69 91 TYR A N 1
ATOM 723 C CA . TYR A 1 91 ? 4.560 -6.027 -18.061 1.00 68.69 91 TYR A CA 1
ATOM 724 C C . TYR A 1 91 ? 5.561 -7.179 -18.202 1.00 68.69 91 TYR A C 1
ATOM 726 O O . TYR A 1 91 ? 5.248 -8.332 -17.928 1.00 68.69 91 TYR A O 1
ATOM 734 N N . ASP A 1 92 ? 6.769 -6.817 -18.633 1.00 71.75 92 ASP A N 1
ATOM 735 C CA . ASP A 1 92 ? 7.907 -7.707 -18.879 1.00 71.75 92 ASP A CA 1
ATOM 736 C C . ASP A 1 92 ? 8.464 -8.330 -17.580 1.00 71.75 92 ASP A C 1
ATOM 738 O O . ASP A 1 92 ? 8.182 -7.833 -16.484 1.00 71.75 92 ASP A O 1
ATOM 742 N N . GLU A 1 93 ? 9.289 -9.379 -17.667 1.00 67.75 93 GLU A N 1
ATOM 743 C CA . GLU A 1 93 ? 9.708 -10.191 -16.502 1.00 67.75 93 GLU A CA 1
ATOM 744 C C . GLU A 1 93 ? 10.283 -9.369 -15.330 1.00 67.75 93 GLU A C 1
ATOM 746 O O . GLU A 1 93 ? 9.910 -9.580 -14.175 1.00 67.75 93 GLU A O 1
ATOM 751 N N . MET A 1 94 ? 11.123 -8.361 -15.595 1.00 64.69 94 MET A N 1
ATOM 752 C CA . MET A 1 94 ? 11.670 -7.480 -14.545 1.00 64.69 94 MET A CA 1
ATOM 753 C C . MET A 1 94 ? 10.594 -6.665 -13.804 1.00 64.69 94 MET A C 1
ATOM 755 O O . MET A 1 94 ? 10.700 -6.413 -12.602 1.00 64.69 94 MET A O 1
ATOM 759 N N . LEU A 1 95 ? 9.539 -6.257 -14.505 1.00 68.50 95 LEU A N 1
ATOM 760 C CA . LEU A 1 95 ? 8.422 -5.499 -13.940 1.00 68.50 95 LEU A CA 1
ATOM 761 C C . LEU A 1 95 ? 7.408 -6.407 -13.228 1.00 68.50 95 LEU A C 1
ATOM 763 O O . LEU A 1 95 ? 6.661 -5.925 -12.371 1.00 68.50 95 LEU A O 1
ATOM 767 N N . ILE A 1 96 ? 7.403 -7.712 -13.517 1.00 71.38 96 ILE A N 1
ATOM 768 C CA . ILE A 1 96 ? 6.638 -8.702 -12.749 1.00 71.38 96 ILE A CA 1
ATOM 769 C C . ILE A 1 96 ? 7.188 -8.784 -11.325 1.00 71.38 96 ILE A C 1
ATOM 771 O O . ILE A 1 96 ? 6.412 -8.641 -10.382 1.00 71.38 96 ILE A O 1
ATOM 775 N N . TYR A 1 97 ? 8.507 -8.913 -11.139 1.00 65.81 97 TYR A N 1
ATOM 776 C CA . TYR A 1 97 ? 9.107 -8.937 -9.793 1.00 65.81 97 TYR A CA 1
ATOM 777 C C . TYR A 1 97 ? 8.782 -7.668 -8.997 1.00 65.81 97 TYR A C 1
ATOM 779 O O . TYR A 1 97 ? 8.469 -7.726 -7.805 1.00 65.81 97 TYR A O 1
ATOM 787 N N . PHE A 1 98 ? 8.770 -6.522 -9.677 1.00 66.94 98 PHE A N 1
ATOM 788 C CA . PHE A 1 98 ? 8.361 -5.255 -9.088 1.00 66.94 98 PHE A CA 1
ATOM 789 C C . PHE A 1 98 ? 6.891 -5.253 -8.654 1.00 66.94 98 PHE A C 1
ATOM 791 O O . PHE A 1 98 ? 6.577 -4.985 -7.493 1.00 66.94 98 PHE A O 1
ATOM 798 N N . THR A 1 99 ? 5.991 -5.606 -9.565 1.00 72.50 99 THR A N 1
ATOM 799 C CA . THR A 1 99 ? 4.548 -5.678 -9.303 1.00 72.50 99 THR A CA 1
ATOM 800 C C . THR A 1 99 ? 4.241 -6.673 -8.180 1.00 72.50 99 THR A C 1
ATOM 802 O O . TH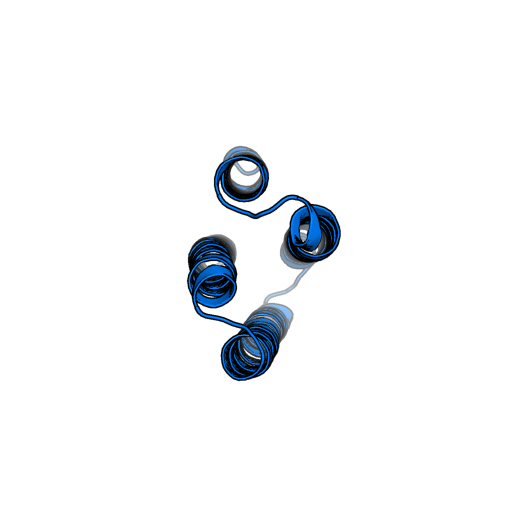R A 1 99 ? 3.383 -6.422 -7.335 1.00 72.50 99 THR A O 1
ATOM 805 N N . PHE A 1 100 ? 5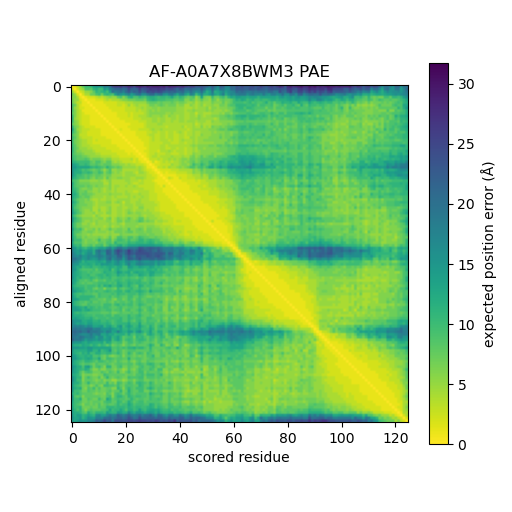.002 -7.764 -8.108 1.00 69.38 100 PHE A N 1
ATOM 806 C CA . PHE A 1 100 ? 4.903 -8.775 -7.063 1.00 69.38 100 PHE A CA 1
ATOM 807 C C . PHE A 1 100 ? 5.363 -8.262 -5.704 1.00 69.38 100 PHE A C 1
ATOM 809 O O . PHE A 1 100 ? 4.658 -8.461 -4.716 1.00 69.38 100 PHE A O 1
ATOM 816 N N . SER A 1 101 ? 6.469 -7.517 -5.645 1.00 66.94 101 SER A N 1
ATOM 817 C CA . SER A 1 101 ? 6.875 -6.842 -4.405 1.00 66.94 101 SER A CA 1
ATOM 818 C C . SER A 1 101 ? 5.809 -5.856 -3.912 1.00 66.94 101 SER A C 1
ATOM 820 O O . SER A 1 101 ? 5.512 -5.813 -2.719 1.00 66.94 101 SER A O 1
ATOM 822 N N . PHE A 1 102 ? 5.150 -5.143 -4.830 1.00 72.19 102 PHE A N 1
ATOM 823 C CA . PHE A 1 102 ? 4.035 -4.252 -4.512 1.00 72.19 102 PHE A CA 1
ATOM 824 C C . PHE A 1 102 ? 2.826 -4.994 -3.960 1.00 72.19 102 PHE A C 1
ATOM 826 O O . PHE A 1 102 ? 2.243 -4.582 -2.957 1.00 72.19 102 PHE A O 1
ATOM 833 N N . PHE A 1 103 ? 2.472 -6.103 -4.599 1.00 75.38 103 PHE A N 1
ATOM 834 C CA . PHE A 1 103 ? 1.383 -6.961 -4.167 1.00 75.38 103 PHE A CA 1
ATOM 835 C C . PHE A 1 103 ? 1.639 -7.551 -2.772 1.00 75.38 103 PHE A C 1
ATOM 837 O O . PHE A 1 103 ? 0.747 -7.541 -1.925 1.00 75.38 103 PHE A O 1
ATOM 844 N N . ILE A 1 104 ? 2.865 -7.998 -2.488 1.00 71.38 104 ILE A N 1
ATOM 845 C CA . ILE A 1 104 ? 3.243 -8.487 -1.155 1.00 71.38 104 ILE A CA 1
ATOM 846 C C . ILE A 1 104 ? 3.173 -7.359 -0.122 1.00 71.38 104 ILE A C 1
ATOM 848 O O . ILE A 1 104 ? 2.544 -7.535 0.923 1.00 71.38 104 ILE A O 1
ATOM 852 N N . SER A 1 105 ? 3.762 -6.195 -0.412 1.00 68.62 105 SER A N 1
ATOM 853 C CA . SER A 1 105 ? 3.691 -5.024 0.472 1.00 68.62 105 SER A CA 1
ATOM 854 C C . SER A 1 105 ? 2.242 -4.638 0.766 1.00 68.62 105 SER A C 1
ATOM 856 O O . SER A 1 105 ? 1.908 -4.353 1.916 1.00 68.62 105 SER A O 1
ATOM 858 N N . TYR A 1 106 ? 1.363 -4.702 -0.239 1.00 75.69 106 TYR A N 1
ATOM 859 C CA . TYR A 1 106 ? -0.071 -4.497 -0.067 1.00 75.69 106 TYR A CA 1
ATOM 860 C C . TYR A 1 106 ? -0.704 -5.520 0.877 1.00 75.69 106 TYR A C 1
ATOM 862 O O . TYR A 1 106 ? -1.372 -5.132 1.831 1.00 75.69 106 TYR A O 1
ATOM 870 N N . LEU A 1 107 ? -0.486 -6.817 0.641 1.00 76.00 107 LEU A N 1
ATOM 871 C CA . LEU A 1 107 ? -1.058 -7.886 1.462 1.00 76.00 107 LEU A CA 1
ATOM 872 C C . LEU A 1 107 ? -0.625 -7.772 2.925 1.00 76.00 107 LEU A C 1
ATOM 874 O O . LEU A 1 107 ? -1.456 -7.909 3.828 1.00 76.00 107 LEU A O 1
ATOM 878 N N . ILE A 1 108 ? 0.657 -7.486 3.163 1.00 72.88 108 ILE A N 1
ATOM 879 C CA . ILE A 1 108 ? 1.191 -7.255 4.508 1.00 72.88 108 ILE A CA 1
ATOM 880 C C . ILE A 1 108 ? 0.468 -6.065 5.142 1.00 72.88 108 ILE A C 1
ATOM 882 O O . ILE A 1 108 ? -0.052 -6.174 6.254 1.00 72.88 108 ILE A O 1
ATOM 886 N N . PHE A 1 109 ? 0.371 -4.951 4.417 1.00 73.31 109 PHE A N 1
ATOM 887 C CA . PHE A 1 109 ? -0.300 -3.749 4.892 1.00 73.31 109 PHE A CA 1
ATOM 888 C C . PHE A 1 109 ? -1.760 -4.012 5.263 1.00 73.31 109 PHE A C 1
ATOM 890 O O . PHE A 1 109 ? -2.209 -3.657 6.353 1.00 73.31 109 PHE A O 1
ATOM 897 N N . THR A 1 110 ? -2.499 -4.683 4.383 1.00 75.50 110 THR A N 1
ATOM 898 C CA . THR A 1 110 ? -3.906 -4.997 4.609 1.00 75.50 110 THR A CA 1
ATOM 899 C C . THR A 1 110 ? -4.104 -5.979 5.756 1.00 75.50 110 THR A C 1
ATOM 901 O O . THR A 1 110 ? -5.045 -5.823 6.528 1.00 75.50 110 THR A O 1
ATOM 904 N N . THR A 1 111 ? -3.207 -6.947 5.937 1.00 75.62 111 THR A N 1
ATOM 905 C CA . THR A 1 111 ? -3.259 -7.862 7.088 1.00 75.62 111 THR A CA 1
ATOM 906 C C . THR A 1 111 ? -3.144 -7.086 8.402 1.00 75.62 111 THR A C 1
ATOM 908 O O . THR A 1 111 ? -3.935 -7.298 9.323 1.00 75.62 111 THR A O 1
ATOM 911 N N . PHE A 1 112 ? -2.215 -6.127 8.475 1.00 73.12 112 PHE A N 1
ATOM 912 C CA . PHE A 1 112 ? -2.085 -5.235 9.630 1.00 73.12 112 PHE A CA 1
ATOM 913 C C . PHE A 1 112 ? -3.297 -4.305 9.801 1.00 73.12 112 PHE A C 1
ATOM 915 O O . PHE A 1 112 ? -3.751 -4.108 10.929 1.00 73.12 112 PHE A O 1
ATOM 922 N N . GLU A 1 113 ? -3.849 -3.766 8.710 1.00 73.12 113 GLU A N 1
ATOM 923 C CA . GLU A 1 113 ? -5.062 -2.931 8.713 1.00 73.12 113 GLU A CA 1
ATOM 924 C C . GLU A 1 113 ? -6.268 -3.712 9.272 1.00 73.12 113 GLU A C 1
ATOM 926 O O . GLU A 1 113 ? -6.944 -3.245 10.191 1.00 73.12 113 GLU A O 1
ATOM 931 N N . VAL A 1 114 ? -6.489 -4.947 8.811 1.00 76.25 114 VAL A N 1
ATOM 932 C CA . VAL A 1 114 ? -7.544 -5.842 9.317 1.00 76.25 114 VAL A CA 1
ATOM 933 C C . VAL A 1 114 ? -7.309 -6.201 10.783 1.00 76.25 114 VAL A C 1
ATOM 935 O O . VAL A 1 114 ? -8.232 -6.094 11.592 1.00 76.25 114 VAL A O 1
ATOM 938 N N . ALA A 1 115 ? -6.080 -6.557 11.169 1.00 76.69 115 ALA A N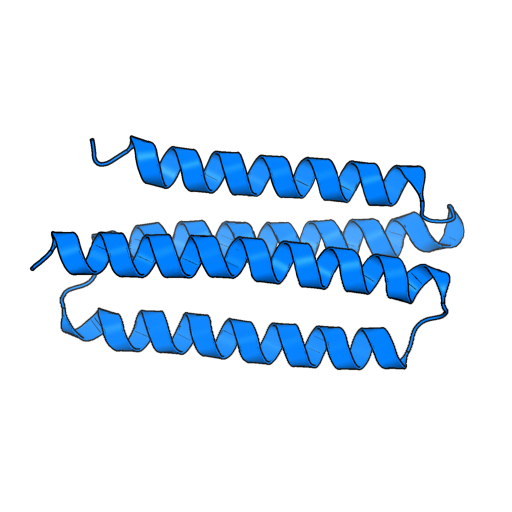 1
ATOM 939 C CA . ALA A 1 115 ? -5.743 -6.838 12.565 1.00 76.69 115 ALA A CA 1
ATOM 940 C C . ALA A 1 115 ? -6.007 -5.624 13.477 1.00 76.69 115 ALA A C 1
ATOM 942 O O . ALA A 1 115 ? -6.524 -5.774 14.590 1.00 76.69 115 ALA A O 1
ATOM 943 N N . PHE A 1 116 ? -5.705 -4.411 13.001 1.00 75.00 116 PHE A N 1
ATOM 944 C CA . PHE A 1 116 ? -6.016 -3.164 13.698 1.00 75.00 116 PHE A CA 1
ATOM 945 C C . PHE A 1 116 ? -7.524 -2.977 13.886 1.00 75.00 116 PHE A C 1
ATOM 947 O O . PHE A 1 116 ? -7.964 -2.692 15.007 1.00 75.00 116 PHE A O 1
ATOM 954 N N . ILE A 1 117 ? -8.308 -3.178 12.824 1.00 73.25 117 ILE A N 1
ATOM 955 C CA . ILE A 1 117 ? -9.773 -3.090 12.853 1.00 73.25 117 ILE A CA 1
ATOM 956 C C . ILE A 1 117 ? -10.335 -4.076 13.875 1.00 73.25 117 ILE A C 1
ATOM 958 O O . ILE A 1 117 ? -10.982 -3.653 14.833 1.00 73.25 117 ILE A O 1
ATOM 962 N N . VAL A 1 118 ? -10.023 -5.367 13.738 1.00 76.19 118 VAL A N 1
ATOM 963 C CA . VAL A 1 118 ? -10.523 -6.431 14.626 1.00 76.19 118 VAL A CA 1
ATOM 964 C C . VAL A 1 118 ? -10.179 -6.132 16.087 1.00 76.19 118 VAL A C 1
ATOM 966 O O . VAL A 1 118 ? -11.051 -6.175 16.956 1.00 76.19 118 VAL A O 1
ATOM 969 N N . ARG A 1 119 ? -8.935 -5.725 16.375 1.00 76.19 119 ARG A N 1
ATOM 970 C CA . ARG A 1 119 ? -8.511 -5.378 17.741 1.00 76.19 119 ARG A CA 1
ATOM 971 C C . ARG A 1 119 ? -9.268 -4.176 18.310 1.00 76.19 119 ARG A C 1
ATOM 973 O O . ARG A 1 119 ? -9.558 -4.148 19.507 1.00 76.19 119 ARG A O 1
ATOM 980 N N . LYS A 1 120 ? -9.551 -3.156 17.495 1.00 71.19 120 LYS A N 1
ATOM 981 C CA . LYS A 1 120 ? -10.320 -1.973 17.919 1.00 71.19 120 LYS A CA 1
ATOM 982 C C . LYS A 1 120 ? -11.790 -2.302 18.167 1.00 71.19 120 LYS A C 1
ATOM 984 O O . LYS A 1 120 ? -12.364 -1.729 19.090 1.00 71.19 120 LYS A O 1
ATOM 989 N N . LEU A 1 121 ? -12.366 -3.212 17.387 1.00 69.50 121 LEU A N 1
ATOM 990 C CA . LEU A 1 121 ? -13.750 -3.659 17.536 1.00 69.50 121 LEU A CA 1
ATOM 991 C C . LEU A 1 121 ? -13.942 -4.505 18.797 1.00 69.50 121 LEU A C 1
ATOM 993 O O . LEU A 1 121 ? -14.816 -4.186 19.599 1.00 69.50 121 LEU A O 1
ATOM 997 N N . ASN A 1 122 ? -13.061 -5.480 19.042 1.00 69.19 122 ASN A N 1
ATOM 998 C CA . ASN A 1 122 ? -13.130 -6.344 20.229 1.00 69.19 122 ASN A CA 1
ATOM 999 C C . ASN A 1 122 ? -12.896 -5.589 21.549 1.00 69.19 122 ASN A C 1
ATOM 1001 O O . ASN A 1 122 ? -13.303 -6.060 22.598 1.00 69.19 122 ASN A O 1
ATOM 1005 N N . LYS A 1 123 ? -12.236 -4.421 21.523 1.00 65.19 123 LYS A N 1
ATOM 1006 C CA . LYS A 1 123 ? -12.046 -3.561 22.711 1.00 65.19 123 LYS A CA 1
ATOM 1007 C C . LYS A 1 123 ? -13.229 -2.629 23.015 1.00 65.19 123 LYS A C 1
ATOM 1009 O O . LYS A 1 123 ? -13.187 -1.940 24.032 1.00 65.19 123 LYS A O 1
ATOM 1014 N N . LYS A 1 124 ? -14.190 -2.489 22.093 1.00 53.16 124 LYS A N 1
ATOM 1015 C CA . LYS A 1 124 ? -15.412 -1.676 22.269 1.00 53.16 1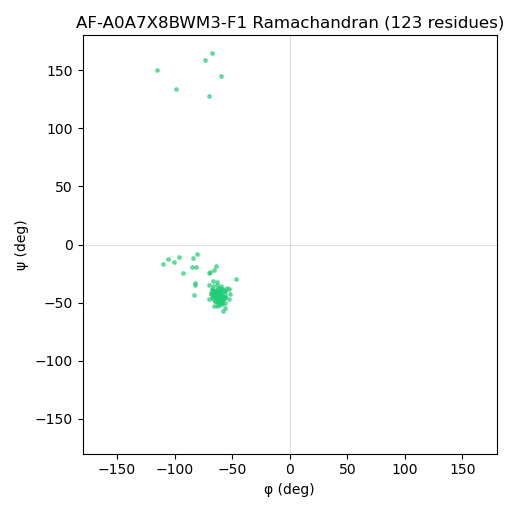24 LYS A CA 1
ATOM 1016 C C . LYS A 1 124 ? -16.610 -2.523 22.738 1.00 53.16 124 LYS A C 1
ATOM 1018 O O . LYS A 1 124 ? -17.640 -1.931 23.054 1.00 53.16 124 LYS A O 1
ATOM 1023 N N . GLN A 1 125 ? -16.488 -3.852 22.714 1.00 44.97 125 GLN A N 1
ATOM 1024 C CA . GLN A 1 125 ? -17.378 -4.796 23.399 1.00 44.97 125 GLN A CA 1
ATOM 1025 C C . GLN A 1 125 ? -16.935 -4.939 24.854 1.00 44.97 125 GLN A C 1
ATOM 1027 O O . GLN A 1 125 ? -17.837 -5.104 25.698 1.00 44.97 125 GLN A O 1
#

Nearest PDB structures (foldseek):
  2yfb-assembly1_A  TM=4.717E-01  e=6.920E+00  Pseudomonas putida KT2440
  7sqc-assembly1_1H  TM=3.112E-01  e=8.174E+00  Chlamydomonas reinhardtii

Sequence (125 aa):
MKKDFSVAYLLFSFVIGIITAISVFTFIPQGLKTGVVSNAAFFFFVTYLFGILLIVFLEKARQQATGLILSLVFLKMIVAVVYFLLVFKRYDEMLIYFTFSFFISYLIFTTFEVAFIVRKLNKKQ